Protein AF-A0A2S7PSS8-F1 (afdb_monomer_lite)

Foldseek 3Di:
DVVVCVVPDDDDPVPDDPDDDCVVVLVVQCVCCVPVVDRCSVHDDCDPLNVLQVVLVCCVQVVDPDDPCAPPVPDDHRDDDDDDPVNSVVVVVVDDSGDPD

Secondary structure (DSSP, 8-state):
-HHHHHHHSPPPGGGSPP----HHHHHHHHHHHHHHS---TT-----HHHHHHHHHHHHHTTSSPPPTTTT-TTPPPPPP----HHHHHHHHHT-SS----

Radius of gyration: 20.05 Å; chains: 1; bounding box: 54×38×40 Å

pLDDT: mean 83.18, std 11.95, range [48.47, 97.0]

Structure (mmCIF, N/CA/C/O backbone):
data_AF-A0A2S7PSS8-F1
#
_entry.id   AF-A0A2S7PSS8-F1
#
loop_
_atom_site.group_PDB
_atom_site.id
_atom_site.type_symbol
_atom_site.label_atom_id
_atom_site.label_alt_id
_atom_site.label_comp_id
_atom_site.label_asym_id
_atom_site.label_entity_id
_atom_site.label_seq_id
_atom_site.pdbx_PDB_ins_code
_atom_site.Cartn_x
_atom_site.Cartn_y
_atom_site.Cartn_z
_atom_site.occupancy
_atom_site.B_iso_or_equiv
_atom_site.auth_seq_id
_atom_site.auth_comp_id
_atom_site.auth_asym_id
_atom_site.auth_atom_id
_atom_site.pdbx_PDB_model_num
ATOM 1 N N . MET A 1 1 ? -33.860 5.277 -10.842 1.00 54.84 1 MET A N 1
ATOM 2 C CA . MET A 1 1 ? -32.979 5.543 -9.681 1.00 54.84 1 MET A CA 1
ATOM 3 C C . MET A 1 1 ? -31.521 5.302 -10.079 1.00 54.84 1 MET A C 1
ATOM 5 O O . MET A 1 1 ? -31.052 4.180 -9.933 1.00 54.84 1 MET A O 1
ATOM 9 N N . PRO A 1 2 ? -30.802 6.306 -10.611 1.00 64.44 2 PRO A N 1
ATOM 10 C CA . PRO A 1 2 ? -29.456 6.112 -11.171 1.00 64.44 2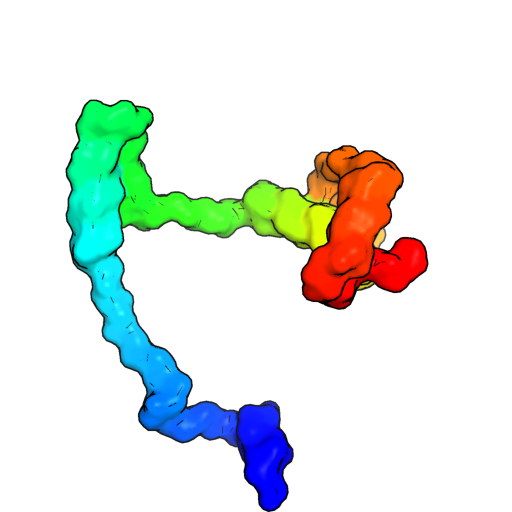 PRO A CA 1
ATOM 11 C C . PRO A 1 2 ? -28.440 5.577 -10.147 1.00 64.44 2 PRO A C 1
ATOM 13 O O . PRO A 1 2 ? -27.683 4.663 -10.447 1.00 64.44 2 PRO A O 1
ATOM 16 N N . LEU A 1 3 ? -28.495 6.079 -8.907 1.00 66.81 3 LEU A N 1
ATOM 17 C CA . LEU A 1 3 ? -27.611 5.657 -7.812 1.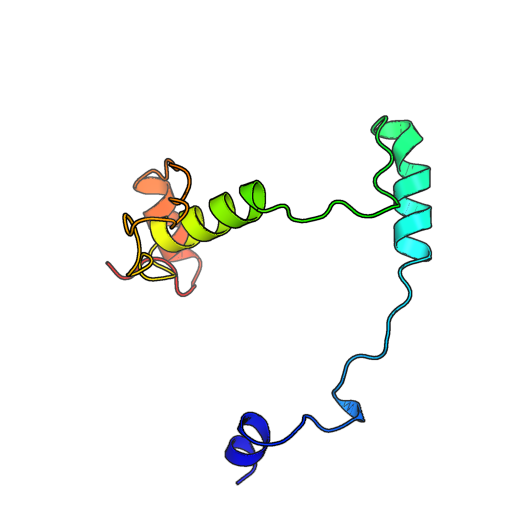00 66.81 3 LEU A CA 1
ATOM 18 C C . LEU A 1 3 ? -27.878 4.227 -7.317 1.00 66.81 3 LEU A C 1
ATOM 20 O O . LEU A 1 3 ? -26.937 3.509 -6.999 1.00 66.81 3 LEU A O 1
ATOM 24 N N . TYR A 1 4 ? -29.144 3.797 -7.271 1.00 75.19 4 TYR A N 1
ATOM 25 C CA . TYR A 1 4 ? -29.492 2.427 -6.874 1.00 75.19 4 TYR A CA 1
ATOM 26 C C . TYR A 1 4 ? -28.938 1.409 -7.875 1.00 75.19 4 TYR A C 1
ATOM 28 O O . TYR A 1 4 ? -28.336 0.422 -7.465 1.00 75.19 4 TYR A O 1
ATOM 36 N N . HIS A 1 5 ? -29.070 1.674 -9.179 1.00 73.12 5 HIS A N 1
ATOM 37 C CA . HIS A 1 5 ? -28.494 0.805 -10.207 1.00 73.12 5 HIS A CA 1
ATOM 38 C C . HIS A 1 5 ? -26.961 0.818 -10.169 1.00 73.12 5 HIS A C 1
ATOM 40 O O . HIS A 1 5 ? -26.360 -0.247 -10.197 1.00 73.12 5 HIS A O 1
ATOM 46 N N . PHE A 1 6 ? -26.321 1.974 -9.962 1.00 66.94 6 PHE A N 1
ATOM 47 C CA . PHE A 1 6 ? -24.860 2.039 -9.816 1.00 66.94 6 PHE A CA 1
ATOM 48 C C . PHE A 1 6 ? -24.311 1.140 -8.688 1.00 66.94 6 PHE A C 1
ATOM 50 O O . PHE A 1 6 ? -23.217 0.605 -8.813 1.00 66.94 6 PHE A O 1
ATOM 57 N N . ALA A 1 7 ? -25.069 0.952 -7.601 1.00 70.69 7 ALA A N 1
ATOM 58 C CA . ALA A 1 7 ? -24.657 0.131 -6.459 1.00 70.69 7 ALA A CA 1
ATOM 59 C C . ALA A 1 7 ? -25.083 -1.349 -6.537 1.00 70.69 7 ALA A C 1
ATOM 61 O O . ALA A 1 7 ? -24.529 -2.173 -5.814 1.00 70.69 7 ALA A O 1
ATOM 62 N N . THR A 1 8 ? -26.090 -1.691 -7.349 1.00 78.38 8 THR A N 1
ATOM 63 C CA . THR A 1 8 ? -26.733 -3.025 -7.323 1.00 78.38 8 THR A CA 1
ATOM 64 C C . THR A 1 8 ? -26.666 -3.785 -8.641 1.00 78.38 8 THR A C 1
ATOM 66 O O . THR A 1 8 ? -26.968 -4.977 -8.667 1.00 78.38 8 THR A O 1
ATOM 69 N N . THR A 1 9 ? -26.266 -3.135 -9.733 1.00 76.56 9 THR A N 1
ATOM 70 C CA . THR A 1 9 ? -26.101 -3.775 -11.041 1.00 76.56 9 THR A CA 1
ATOM 71 C C . THR A 1 9 ? -24.641 -3.757 -11.468 1.00 76.56 9 THR A C 1
ATOM 73 O O . THR A 1 9 ? -23.859 -2.941 -10.985 1.00 76.56 9 THR A O 1
ATOM 76 N N . ALA A 1 10 ? -24.271 -4.646 -12.393 1.00 76.19 10 ALA A N 1
ATOM 77 C CA . ALA A 1 10 ? -22.958 -4.593 -13.022 1.00 76.19 10 ALA A CA 1
ATOM 78 C C . ALA A 1 10 ? -22.706 -3.198 -13.617 1.00 76.19 10 ALA A C 1
ATOM 80 O O . ALA A 1 10 ? -23.624 -2.557 -14.141 1.00 76.19 10 ALA A O 1
ATOM 81 N N . LEU A 1 11 ? -21.460 -2.739 -13.518 1.00 76.12 11 LEU A N 1
ATOM 82 C CA . LEU A 1 11 ? -21.026 -1.505 -14.156 1.00 76.12 11 LEU A CA 1
ATOM 83 C C . LEU A 1 11 ? -21.271 -1.601 -15.673 1.00 76.12 11 LEU A C 1
ATOM 85 O O . LEU A 1 11 ? -21.070 -2.678 -16.245 1.00 76.12 11 LEU A O 1
ATOM 89 N N . PRO A 1 12 ? -21.701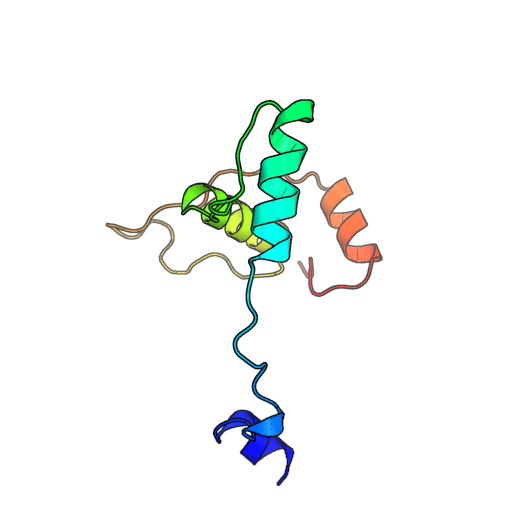 -0.512 -16.340 1.00 79.69 12 PRO A N 1
ATOM 90 C CA . PRO A 1 12 ? -21.755 -0.489 -17.797 1.00 79.69 12 PRO A CA 1
ATOM 91 C C . PRO A 1 12 ? -20.412 -0.936 -18.380 1.00 79.69 12 PRO A C 1
ATOM 93 O O . PRO A 1 12 ? -19.370 -0.530 -17.866 1.00 79.69 12 PRO A O 1
ATOM 96 N N . ALA A 1 13 ? -20.426 -1.741 -19.445 1.00 72.31 13 ALA A N 1
ATOM 97 C CA . ALA A 1 13 ? -19.204 -2.305 -20.029 1.00 72.31 13 ALA A CA 1
ATOM 98 C C . ALA A 1 13 ? -18.163 -1.217 -20.357 1.00 72.31 13 ALA A C 1
ATOM 100 O O . ALA A 1 13 ? -16.985 -1.385 -20.068 1.00 72.31 13 ALA A O 1
ATOM 101 N N . ASP A 1 14 ? -18.626 -0.057 -20.825 1.00 74.38 14 ASP A N 1
ATOM 102 C CA . ASP A 1 14 ? -17.790 1.098 -21.183 1.00 74.38 14 ASP A CA 1
ATOM 103 C C . ASP A 1 14 ? -17.160 1.818 -19.971 1.00 74.38 14 ASP A C 1
ATOM 105 O O . ASP A 1 14 ? -16.338 2.717 -20.131 1.00 74.38 14 ASP A O 1
ATOM 109 N N . THR A 1 15 ? -17.555 1.449 -18.748 1.00 76.38 15 THR A N 1
ATOM 110 C CA . THR A 1 15 ? -16.966 1.943 -17.489 1.00 76.38 15 THR A CA 1
ATOM 111 C C . THR A 1 15 ? -16.031 0.931 -16.830 1.00 76.38 15 THR A C 1
ATOM 113 O O . THR A 1 15 ? -15.390 1.253 -15.829 1.00 76.38 15 THR A O 1
ATOM 116 N N . ILE A 1 16 ? -15.939 -0.284 -17.378 1.00 73.94 16 ILE A N 1
ATOM 117 C CA . ILE A 1 16 ? -14.956 -1.274 -16.951 1.00 73.94 16 ILE A CA 1
ATOM 118 C C . ILE A 1 16 ? -13.640 -0.901 -17.628 1.00 73.94 16 ILE A C 1
ATOM 120 O O . ILE A 1 16 ? -13.575 -0.770 -18.850 1.00 73.94 16 ILE A O 1
ATOM 124 N N . ALA A 1 17 ? -12.594 -0.693 -16.827 1.00 77.50 17 ALA A N 1
ATOM 125 C CA . ALA A 1 17 ? -11.270 -0.444 -17.375 1.00 77.50 17 ALA A CA 1
ATOM 126 C C . ALA A 1 17 ? -10.875 -1.622 -18.286 1.00 77.50 17 ALA A C 1
ATOM 128 O O . ALA A 1 17 ? -11.055 -2.775 -17.884 1.00 77.50 17 ALA A O 1
ATOM 129 N N . PRO A 1 18 ? -10.365 -1.363 -19.502 1.00 79.88 18 PRO A N 1
ATOM 130 C CA . PRO A 1 18 ? -9.899 -2.438 -20.363 1.00 79.88 18 PRO A CA 1
ATOM 131 C C . PRO A 1 18 ? -8.723 -3.163 -19.705 1.00 79.88 18 PRO A C 1
ATOM 133 O O . PRO A 1 18 ? -7.968 -2.562 -18.936 1.00 79.88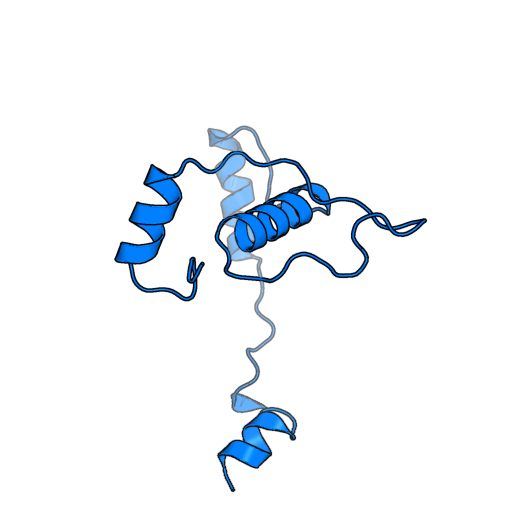 18 PRO A O 1
ATOM 136 N N . GLU A 1 19 ? -8.538 -4.436 -20.057 1.00 80.44 19 GLU A N 1
ATOM 137 C CA . GLU A 1 19 ? -7.320 -5.171 -19.710 1.00 80.44 19 GLU A CA 1
ATOM 138 C C . GLU A 1 19 ? -6.107 -4.398 -20.239 1.00 80.44 19 GLU A C 1
ATOM 140 O O . GLU A 1 19 ? -5.959 -4.180 -21.446 1.00 80.44 19 GLU A O 1
ATOM 145 N N . MET A 1 20 ? -5.262 -3.924 -19.326 1.00 83.12 20 MET A N 1
ATOM 146 C CA . MET A 1 20 ? -4.132 -3.066 -19.653 1.00 83.12 20 MET A CA 1
ATOM 147 C C . MET A 1 20 ? -2.849 -3.891 -19.621 1.00 83.12 20 MET A C 1
ATOM 149 O O . MET A 1 20 ? -2.531 -4.518 -18.615 1.00 83.12 20 MET A O 1
ATOM 153 N N . SER A 1 21 ? -2.100 -3.884 -20.725 1.00 89.50 21 SER A N 1
ATOM 154 C CA . SER A 1 21 ? -0.795 -4.544 -20.776 1.00 89.50 21 SER A CA 1
ATOM 155 C C . SER A 1 21 ? 0.231 -3.791 -19.929 1.00 89.50 21 SER A C 1
ATOM 157 O O . SER A 1 21 ? 0.338 -2.565 -19.997 1.00 89.50 21 SER A O 1
ATOM 159 N N . ASP A 1 22 ? 1.033 -4.538 -19.180 1.00 91.38 22 ASP A N 1
ATOM 160 C CA . ASP A 1 22 ? 2.125 -4.043 -18.347 1.00 91.38 22 ASP A CA 1
ATOM 161 C C . ASP A 1 22 ? 3.494 -4.065 -19.058 1.00 91.38 22 ASP A C 1
ATOM 163 O O . ASP A 1 22 ? 4.513 -3.750 -18.441 1.00 91.38 22 ASP A O 1
ATOM 167 N N . SER A 1 23 ? 3.549 -4.363 -20.365 1.00 93.94 23 SER A N 1
ATOM 168 C CA . SER A 1 23 ? 4.803 -4.556 -21.119 1.00 93.94 23 SER A CA 1
ATOM 169 C C . SER A 1 23 ? 5.785 -3.388 -20.991 1.00 93.94 23 SER A C 1
ATOM 171 O O . SER A 1 23 ? 7.001 -3.583 -20.895 1.00 93.94 23 SER A O 1
ATOM 173 N N . ASN A 1 24 ? 5.263 -2.161 -20.966 1.00 94.44 24 ASN A N 1
ATOM 174 C CA . ASN A 1 24 ? 6.063 -0.950 -20.806 1.00 94.44 24 ASN A CA 1
ATOM 175 C C . ASN A 1 24 ? 6.628 -0.829 -19.384 1.00 94.44 24 ASN A C 1
ATOM 177 O O . ASN A 1 24 ? 7.793 -0.465 -19.227 1.00 94.44 24 ASN A O 1
ATOM 181 N N . ALA A 1 25 ? 5.839 -1.175 -18.362 1.00 93.50 25 ALA A N 1
ATOM 182 C CA . ALA A 1 25 ? 6.285 -1.172 -16.971 1.00 93.50 25 ALA A CA 1
ATOM 183 C C . ALA A 1 25 ? 7.365 -2.237 -16.743 1.00 93.50 25 ALA A C 1
ATOM 185 O O . ALA A 1 25 ? 8.426 -1.926 -16.204 1.00 93.50 25 ALA A O 1
ATOM 186 N N . ALA A 1 26 ? 7.152 -3.456 -17.246 1.00 94.88 26 ALA A N 1
ATOM 187 C CA . ALA A 1 26 ? 8.134 -4.534 -17.176 1.00 94.88 26 ALA A CA 1
ATOM 188 C C . ALA A 1 26 ? 9.453 -4.148 -17.870 1.00 94.88 26 ALA A C 1
ATOM 190 O O . ALA A 1 26 ? 10.534 -4.336 -17.310 1.00 94.88 26 ALA A O 1
ATOM 191 N N . THR A 1 27 ? 9.381 -3.538 -19.059 1.00 96.44 27 THR A N 1
ATOM 192 C CA . THR A 1 27 ? 10.572 -3.072 -19.793 1.00 96.44 27 THR A CA 1
ATOM 193 C C . THR A 1 27 ? 11.323 -1.983 -19.024 1.00 96.44 27 THR A C 1
ATOM 195 O O . THR A 1 27 ? 12.548 -2.047 -18.908 1.00 96.44 27 THR A O 1
ATOM 198 N N . ALA A 1 28 ? 10.603 -1.005 -18.464 1.00 95.56 28 ALA A N 1
ATOM 199 C CA . ALA A 1 28 ? 11.196 0.069 -17.675 1.00 95.56 28 ALA A CA 1
ATOM 200 C C . ALA A 1 28 ? 11.903 -0.476 -16.424 1.00 95.56 28 ALA A C 1
ATOM 202 O O . ALA A 1 28 ? 13.082 -0.186 -16.220 1.00 95.56 28 ALA A O 1
ATOM 203 N N . LEU A 1 29 ? 11.232 -1.334 -15.648 1.00 95.62 29 LEU A N 1
ATOM 204 C CA . LEU A 1 29 ? 11.788 -1.942 -14.433 1.00 95.62 29 LEU A CA 1
ATOM 205 C C . LEU A 1 29 ? 13.008 -2.819 -14.732 1.00 95.62 29 LEU A C 1
ATOM 207 O O . LEU A 1 29 ? 13.997 -2.776 -14.005 1.00 95.62 29 LEU A O 1
ATOM 211 N N . LYS A 1 30 ? 12.993 -3.553 -15.849 1.00 96.62 30 LYS A N 1
ATOM 212 C CA . LYS A 1 30 ? 14.148 -4.349 -16.277 1.00 96.62 30 LYS A CA 1
ATOM 213 C C . LYS A 1 30 ? 15.353 -3.478 -16.635 1.00 96.62 30 LYS A C 1
ATOM 215 O O . LYS A 1 30 ? 16.490 -3.849 -16.358 1.00 96.62 30 LYS A O 1
ATOM 220 N N . SER A 1 31 ? 15.117 -2.317 -17.250 1.00 97.00 31 SER A N 1
ATOM 221 C CA . SER A 1 31 ? 16.183 -1.360 -17.569 1.00 97.00 31 SER A CA 1
ATOM 222 C C . SER A 1 31 ? 16.753 -0.674 -16.323 1.00 97.00 31 SER A C 1
ATOM 224 O O . SER A 1 31 ? 17.947 -0.374 -16.277 1.00 97.00 31 SER A O 1
ATOM 226 N N . ASP A 1 32 ? 15.918 -0.478 -15.301 1.00 96.69 32 ASP A N 1
ATOM 227 C CA . ASP A 1 32 ? 16.284 0.179 -14.048 1.00 96.69 32 ASP A CA 1
ATOM 228 C C . ASP A 1 32 ? 17.207 -0.678 -13.167 1.00 96.69 32 ASP A C 1
ATOM 230 O O . ASP A 1 32 ? 18.024 -0.144 -12.417 1.00 96.69 32 ASP A O 1
ATOM 234 N N . ALA A 1 33 ? 17.194 -2.005 -13.347 1.00 96.25 33 ALA A N 1
ATOM 235 C CA . ALA A 1 33 ? 18.093 -2.935 -12.659 1.00 96.25 33 ALA A CA 1
ATOM 236 C C . ALA A 1 33 ? 19.588 -2.578 -12.816 1.00 96.25 33 ALA A C 1
ATOM 238 O O . ALA A 1 33 ? 20.405 -2.911 -11.958 1.00 96.25 33 ALA A O 1
ATOM 239 N N . ARG A 1 34 ? 19.961 -1.849 -13.880 1.00 96.75 34 ARG A N 1
ATOM 240 C CA . ARG A 1 34 ? 21.304 -1.266 -14.066 1.00 96.75 34 ARG A CA 1
ATOM 241 C C . ARG A 1 34 ? 21.709 -0.317 -12.931 1.00 96.75 34 ARG A C 1
ATOM 243 O O . ARG A 1 34 ? 22.899 -0.203 -12.646 1.00 96.75 34 ARG A O 1
ATOM 250 N N . PHE A 1 35 ? 20.754 0.418 -12.373 1.00 96.50 35 PHE A N 1
ATOM 251 C CA . PHE A 1 35 ? 20.977 1.462 -11.375 1.00 96.50 35 PHE A CA 1
ATOM 252 C C . PHE A 1 35 ? 20.676 0.971 -9.961 1.00 96.50 35 PHE A C 1
ATOM 254 O O . PHE A 1 35 ? 21.391 1.323 -9.028 1.00 96.50 35 PHE A O 1
ATOM 261 N N . THR A 1 36 ? 19.634 0.154 -9.802 1.00 94.75 36 THR A N 1
ATOM 262 C CA . THR A 1 36 ? 19.174 -0.340 -8.495 1.00 94.75 36 THR A CA 1
ATOM 263 C C . THR A 1 36 ? 19.772 -1.686 -8.107 1.00 94.75 36 THR A C 1
ATOM 265 O O . THR A 1 36 ? 19.694 -2.075 -6.943 1.00 94.75 36 THR A O 1
ATOM 268 N N . HIS A 1 37 ? 20.376 -2.400 -9.064 1.00 95.44 37 HIS A N 1
ATOM 269 C CA . HIS A 1 37 ? 20.852 -3.777 -8.908 1.00 95.44 37 HIS A CA 1
ATOM 270 C C . HIS A 1 37 ? 19.747 -4.780 -8.529 1.00 95.44 37 HIS A C 1
ATOM 272 O O . HIS A 1 37 ? 20.039 -5.853 -8.002 1.00 95.44 37 HIS A O 1
ATOM 278 N N . GLN A 1 38 ? 18.481 -4.451 -8.807 1.00 93.44 38 GLN A N 1
ATOM 279 C CA . GLN A 1 38 ? 17.319 -5.298 -8.540 1.00 93.44 38 GLN A CA 1
ATOM 280 C C . GLN A 1 38 ? 16.439 -5.390 -9.791 1.00 93.44 38 GLN A C 1
ATOM 282 O O . GLN A 1 38 ? 16.097 -4.370 -10.381 1.00 93.44 38 GLN A O 1
ATOM 287 N N . ASP A 1 39 ? 16.056 -6.606 -10.191 1.00 94.00 39 ASP A N 1
ATOM 288 C CA . ASP A 1 39 ? 15.066 -6.815 -11.253 1.00 94.00 39 ASP A CA 1
ATOM 289 C C . ASP A 1 39 ? 13.679 -7.002 -10.632 1.00 94.00 39 ASP A C 1
ATOM 291 O O . ASP A 1 39 ? 13.377 -8.044 -10.049 1.00 94.00 39 ASP A O 1
ATOM 295 N N . LEU A 1 40 ? 12.843 -5.972 -10.757 1.00 92.62 40 LEU A N 1
ATOM 296 C CA . LEU A 1 40 ? 11.455 -5.971 -10.289 1.00 92.62 40 LEU A CA 1
ATOM 297 C C . LEU A 1 40 ? 10.451 -6.090 -11.446 1.00 92.62 40 LEU A C 1
ATOM 299 O O . LEU A 1 40 ? 9.261 -5.854 -11.251 1.00 92.62 40 LEU A O 1
ATOM 303 N N . SER A 1 41 ? 10.900 -6.445 -12.656 1.00 93.00 41 SER A N 1
ATOM 304 C CA . SER A 1 41 ? 10.048 -6.486 -13.856 1.00 93.00 41 SER A CA 1
ATOM 305 C C . SER A 1 41 ? 8.940 -7.540 -13.813 1.00 93.00 41 SER A C 1
ATOM 307 O O . SER A 1 41 ? 7.951 -7.397 -14.522 1.00 93.00 41 SER A O 1
ATOM 309 N N . ALA A 1 42 ? 9.063 -8.551 -12.949 1.00 90.50 42 ALA A N 1
ATOM 310 C CA . ALA A 1 42 ? 8.003 -9.519 -12.658 1.00 90.50 42 ALA A CA 1
ATOM 311 C C . ALA A 1 42 ? 6.944 -8.995 -11.660 1.00 90.50 42 ALA A C 1
ATOM 313 O O . ALA A 1 42 ? 6.029 -9.727 -11.288 1.00 90.50 42 ALA A O 1
ATOM 314 N N . GLY A 1 43 ? 7.075 -7.740 -11.222 1.00 82.25 43 GLY A N 1
ATOM 315 C CA . GLY A 1 43 ? 6.244 -7.116 -10.204 1.00 82.25 43 GLY A CA 1
ATOM 316 C C . GLY A 1 43 ? 6.794 -7.316 -8.790 1.00 82.25 43 GLY A C 1
ATOM 317 O O . GLY A 1 43 ? 7.269 -8.388 -8.418 1.00 82.25 43 GLY A O 1
ATOM 318 N N . ALA A 1 44 ? 6.691 -6.268 -7.974 1.00 78.38 44 ALA A N 1
ATOM 319 C CA . ALA A 1 44 ? 6.850 -6.360 -6.528 1.00 78.38 44 ALA A CA 1
ATOM 320 C C . ALA A 1 44 ? 5.457 -6.591 -5.931 1.00 78.38 44 ALA A C 1
ATOM 322 O O . ALA A 1 44 ? 4.643 -5.670 -5.857 1.00 78.38 44 ALA A O 1
ATOM 323 N N . CYS A 1 45 ? 5.130 -7.841 -5.604 1.00 81.06 45 CYS A N 1
ATOM 324 C CA . CYS A 1 45 ? 3.829 -8.156 -5.022 1.00 81.06 45 CYS A CA 1
ATOM 325 C C . CYS A 1 45 ? 3.697 -7.566 -3.608 1.00 81.06 45 CYS A C 1
ATOM 327 O O . CYS A 1 45 ? 4.687 -7.392 -2.896 1.00 81.06 45 CYS A O 1
ATOM 329 N N . VAL A 1 46 ? 2.463 -7.277 -3.196 1.00 89.31 46 VAL A N 1
ATOM 330 C CA . VAL A 1 46 ? 2.153 -7.008 -1.790 1.00 89.31 46 VAL A CA 1
ATOM 331 C C . VAL A 1 46 ? 1.955 -8.357 -1.115 1.00 89.31 46 VAL A C 1
ATOM 333 O O . VAL A 1 46 ? 0.937 -9.013 -1.332 1.00 89.31 46 VAL A O 1
ATOM 336 N N . ASP A 1 47 ? 2.939 -8.784 -0.331 1.00 90.62 47 ASP A N 1
ATOM 337 C CA . ASP A 1 47 ? 2.818 -9.992 0.477 1.00 90.62 47 ASP A CA 1
ATOM 338 C C . ASP A 1 47 ? 1.947 -9.757 1.725 1.00 90.62 47 ASP A C 1
ATOM 340 O O . ASP A 1 47 ? 1.507 -8.641 2.032 1.00 90.62 47 ASP A O 1
ATOM 344 N N . GLU A 1 48 ? 1.668 -10.833 2.460 1.00 89.88 48 GLU A N 1
ATOM 345 C CA . GLU A 1 48 ? 0.860 -10.756 3.678 1.00 89.88 48 GLU A CA 1
ATOM 346 C C . GLU A 1 48 ? 1.498 -9.882 4.768 1.00 89.88 48 GLU A C 1
ATOM 348 O O . GLU A 1 48 ? 0.777 -9.293 5.576 1.00 89.88 48 GLU A O 1
ATOM 353 N N . GLU A 1 49 ? 2.829 -9.772 4.806 1.00 90.06 49 GLU A N 1
ATOM 354 C CA . GLU A 1 49 ? 3.526 -8.954 5.796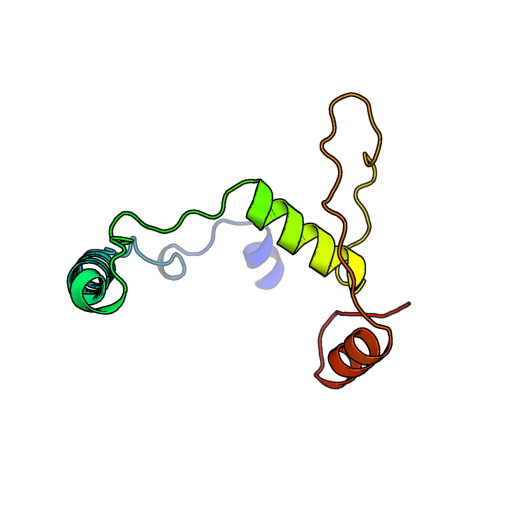 1.00 90.06 49 GLU A CA 1
ATOM 355 C C . GLU A 1 49 ? 3.316 -7.463 5.509 1.00 90.06 49 GLU A C 1
ATOM 357 O O . GLU A 1 49 ? 2.914 -6.703 6.397 1.00 90.06 49 GLU A O 1
ATOM 362 N N . ILE A 1 50 ? 3.534 -7.046 4.260 1.00 92.25 50 ILE A N 1
ATOM 363 C CA . ILE A 1 50 ? 3.291 -5.682 3.788 1.00 92.25 50 ILE A CA 1
ATOM 364 C C . ILE A 1 50 ? 1.812 -5.334 3.980 1.00 92.25 50 ILE A C 1
ATOM 366 O O . ILE A 1 50 ? 1.492 -4.272 4.524 1.00 92.25 50 ILE A O 1
ATOM 370 N N . MET A 1 51 ? 0.906 -6.248 3.617 1.00 92.81 51 MET A N 1
ATOM 371 C CA . MET A 1 51 ? -0.531 -6.079 3.834 1.00 92.81 51 MET A CA 1
ATOM 372 C C . MET A 1 51 ? -0.854 -5.855 5.317 1.00 92.81 51 MET A C 1
ATOM 374 O O . MET A 1 51 ? -1.565 -4.911 5.669 1.00 92.81 51 MET A O 1
ATOM 378 N N . GLY A 1 52 ? -0.288 -6.679 6.203 1.00 93.25 52 GLY A N 1
ATOM 379 C CA . GLY A 1 52 ? -0.452 -6.550 7.648 1.00 93.25 52 GLY A CA 1
ATOM 380 C C . GLY A 1 52 ? -0.003 -5.185 8.166 1.00 93.25 52 GLY A C 1
ATOM 381 O O . GLY A 1 52 ? -0.709 -4.577 8.971 1.00 93.25 52 GLY A O 1
ATOM 382 N N . ARG A 1 53 ? 1.126 -4.658 7.673 1.00 94.12 53 ARG A N 1
ATOM 383 C CA . ARG A 1 53 ? 1.638 -3.325 8.046 1.00 94.12 53 ARG A CA 1
ATOM 384 C C . ARG A 1 53 ? 0.695 -2.206 7.609 1.00 94.12 53 ARG A C 1
ATOM 386 O O . ARG A 1 53 ? 0.442 -1.295 8.398 1.00 94.12 53 ARG A O 1
ATOM 393 N N . TYR A 1 54 ? 0.138 -2.276 6.399 1.00 93.50 54 TYR A N 1
ATOM 394 C CA . TYR A 1 54 ? -0.844 -1.289 5.942 1.00 93.50 54 TYR A CA 1
ATOM 395 C C . TYR A 1 54 ? -2.127 -1.325 6.771 1.00 93.50 54 TYR A C 1
ATOM 397 O O . TYR A 1 54 ? -2.613 -0.275 7.190 1.00 93.50 54 TYR A O 1
ATOM 405 N N . ILE A 1 55 ? -2.650 -2.516 7.067 1.00 93.06 55 ILE A N 1
ATOM 406 C CA . ILE A 1 55 ? -3.848 -2.652 7.902 1.00 93.06 55 ILE A CA 1
ATOM 407 C C . ILE A 1 55 ? -3.572 -2.132 9.317 1.00 93.06 55 ILE A C 1
ATOM 409 O O . ILE A 1 55 ? -4.367 -1.350 9.839 1.00 93.06 55 ILE A O 1
ATOM 413 N N . ALA A 1 56 ? -2.434 -2.498 9.917 1.00 93.81 56 ALA A N 1
ATOM 414 C CA . ALA A 1 56 ? -2.025 -1.994 11.225 1.00 93.81 56 ALA A CA 1
ATOM 415 C C . ALA A 1 56 ? -1.955 -0.463 11.241 1.00 93.81 56 ALA A C 1
ATOM 417 O O . ALA A 1 56 ? -2.447 0.156 12.181 1.00 93.81 56 ALA A O 1
ATOM 418 N N . TYR A 1 57 ? -1.416 0.155 10.183 1.00 93.00 57 TYR A N 1
ATOM 419 C CA . TYR A 1 57 ? -1.361 1.611 10.037 1.00 93.00 57 TYR A CA 1
ATOM 420 C C . TYR A 1 57 ? -2.747 2.241 10.007 1.00 93.00 57 TYR A C 1
ATOM 422 O O . TYR A 1 57 ? -3.018 3.146 10.794 1.00 93.00 57 TYR A O 1
ATOM 430 N N . LEU A 1 58 ? -3.638 1.727 9.161 1.00 91.31 58 LEU A N 1
ATOM 431 C CA . LEU A 1 58 ? -5.000 2.238 9.030 1.00 91.31 58 LEU A CA 1
ATOM 432 C C . LEU A 1 58 ? -5.800 2.108 10.334 1.00 91.31 58 LEU A C 1
ATOM 434 O O . LEU A 1 58 ? -6.546 3.023 10.684 1.00 91.31 58 LEU A O 1
ATOM 438 N N . VAL A 1 59 ? -5.609 1.018 11.080 1.00 91.19 59 VAL A N 1
ATOM 439 C CA . VAL A 1 59 ? -6.172 0.861 12.429 1.00 91.19 59 VAL A CA 1
ATOM 440 C C . VAL A 1 59 ? -5.524 1.847 13.407 1.00 91.19 59 VAL A C 1
ATOM 442 O O . VAL A 1 59 ? -6.220 2.537 14.147 1.00 91.19 59 VAL A O 1
ATOM 445 N N . GLY A 1 60 ? -4.196 1.985 13.383 1.00 89.94 60 GLY A N 1
ATOM 446 C CA . GLY A 1 60 ? -3.439 2.850 14.291 1.00 89.94 60 GLY A CA 1
ATOM 447 C C . GLY A 1 60 ? -3.761 4.345 14.165 1.00 89.94 60 GLY A C 1
ATOM 448 O O . GLY A 1 60 ? -3.666 5.076 15.160 1.00 89.94 60 GLY A O 1
ATOM 449 N N . ILE A 1 61 ? -4.167 4.797 12.974 1.00 89.06 61 ILE A N 1
ATOM 450 C CA . ILE A 1 61 ? -4.648 6.166 12.714 1.00 89.06 61 ILE A CA 1
ATOM 451 C C . ILE A 1 61 ? -6.174 6.314 12.842 1.00 89.06 61 ILE A C 1
ATOM 453 O O . ILE A 1 61 ? -6.701 7.381 12.541 1.00 89.06 61 ILE A O 1
ATOM 457 N N . GLY A 1 62 ? -6.898 5.262 13.232 1.00 85.44 62 GLY A N 1
ATOM 458 C CA . GLY A 1 62 ? -8.353 5.298 13.412 1.00 85.44 62 GLY A CA 1
ATOM 459 C C . GLY A 1 62 ? -9.166 5.382 12.115 1.00 85.44 62 GLY A C 1
ATOM 460 O O . GLY A 1 62 ? -10.328 5.774 12.149 1.00 85.44 62 GLY A O 1
ATOM 461 N N . PHE A 1 63 ? -8.582 5.036 10.964 1.00 86.19 63 PHE A N 1
ATOM 462 C CA . PHE A 1 63 ? -9.304 4.982 9.684 1.00 86.19 63 PHE A CA 1
ATOM 463 C C . PHE A 1 63 ? -10.188 3.728 9.576 1.00 86.19 63 PHE A C 1
ATOM 465 O O . PHE A 1 63 ? -11.254 3.768 8.963 1.00 86.19 63 PHE A O 1
ATOM 472 N N . MET A 1 64 ? -9.760 2.617 10.187 1.00 87.38 64 MET A N 1
ATOM 473 C CA . MET A 1 64 ? -10.542 1.382 10.313 1.00 87.38 64 MET A CA 1
ATOM 474 C C . MET A 1 64 ? -10.643 0.943 11.777 1.00 87.38 64 MET A C 1
ATOM 476 O O . MET A 1 64 ? -9.704 1.166 12.542 1.00 87.38 64 MET A O 1
ATOM 480 N N . PRO A 1 65 ? -11.740 0.274 12.175 1.00 87.81 65 PRO A N 1
ATOM 481 C CA . PRO A 1 65 ? -11.798 -0.394 13.467 1.00 87.81 65 PRO A CA 1
ATOM 482 C C . PRO A 1 65 ? -10.816 -1.572 13.512 1.00 87.81 65 PRO A C 1
ATOM 484 O O . PRO A 1 65 ? -10.518 -2.195 12.489 1.00 87.81 65 PRO A O 1
ATOM 487 N N . SER A 1 66 ? -10.356 -1.917 14.713 1.00 87.44 66 SER A N 1
ATOM 488 C CA . SER A 1 66 ? -9.574 -3.135 14.926 1.00 87.44 66 SER A CA 1
ATOM 489 C C . SER A 1 66 ? -10.376 -4.385 14.521 1.00 87.44 66 SER A C 1
ATOM 491 O O . SER A 1 66 ? -11.586 -4.431 14.765 1.00 87.44 66 SER A O 1
ATOM 493 N N . PRO A 1 67 ? -9.732 -5.420 13.948 1.00 86.12 67 PRO A N 1
ATOM 494 C CA . PRO A 1 67 ? -10.406 -6.666 13.595 1.00 86.12 67 PRO A CA 1
ATOM 495 C C . PRO A 1 67 ? -11.094 -7.304 14.809 1.00 86.12 67 PRO A C 1
ATOM 497 O O . PRO A 1 67 ? -10.469 -7.511 15.847 1.00 86.12 67 PRO A O 1
ATOM 500 N N . THR A 1 68 ? -12.370 -7.666 14.675 1.00 81.69 68 THR A N 1
ATOM 501 C CA . THR A 1 68 ? -13.172 -8.263 15.764 1.00 81.69 68 THR A CA 1
ATOM 502 C C . THR A 1 68 ? -12.689 -9.652 16.183 1.00 81.69 68 THR A C 1
ATOM 504 O O . THR A 1 68 ? -12.918 -10.066 17.313 1.00 81.69 68 THR A O 1
ATOM 507 N N . ALA A 1 69 ? -11.995 -10.358 15.287 1.00 76.62 69 ALA A N 1
ATOM 508 C CA . ALA A 1 69 ? -11.376 -11.657 15.537 1.00 76.62 69 ALA A CA 1
ATOM 509 C C . ALA A 1 69 ? -9.917 -11.558 16.030 1.00 76.62 69 ALA A C 1
ATOM 511 O O . ALA A 1 69 ? -9.210 -12.566 16.042 1.00 76.62 69 ALA A O 1
ATOM 512 N N . ALA A 1 70 ? -9.435 -10.368 16.411 1.00 66.94 70 ALA A N 1
ATOM 513 C CA . ALA A 1 70 ? -8.097 -10.220 16.982 1.00 66.94 70 ALA A CA 1
ATOM 514 C C . ALA A 1 70 ? -7.944 -11.127 18.219 1.00 66.94 70 ALA A C 1
ATOM 516 O O . ALA A 1 70 ? -8.739 -11.053 19.154 1.00 66.94 70 ALA A O 1
ATOM 517 N N . GLY A 1 71 ? -6.942 -12.013 18.210 1.00 63.66 71 GLY A N 1
ATOM 518 C CA . GLY A 1 71 ? -6.717 -12.993 19.279 1.00 63.66 71 GLY A CA 1
ATOM 519 C C . GLY A 1 71 ? -7.581 -14.263 19.223 1.00 63.66 71 GLY A C 1
ATOM 520 O O . GLY A 1 71 ? -7.457 -15.106 20.112 1.00 63.66 71 GLY A O 1
ATOM 521 N N . ALA A 1 72 ? -8.424 -14.446 18.200 1.00 70.00 72 ALA A N 1
ATOM 522 C CA . ALA A 1 72 ? -9.120 -15.713 17.974 1.00 70.00 72 ALA A CA 1
ATOM 523 C C . ALA A 1 72 ? -8.135 -16.819 17.550 1.00 70.00 72 ALA A C 1
ATOM 525 O O . ALA A 1 72 ? -7.142 -16.566 16.864 1.00 70.00 72 ALA A O 1
ATOM 526 N N . SER A 1 73 ? -8.416 -18.067 17.938 1.00 56.78 73 SER A N 1
ATOM 527 C CA . SER A 1 73 ? -7.568 -19.211 17.583 1.00 56.78 73 SER A CA 1
ATOM 528 C C . SER A 1 73 ? -7.488 -19.364 16.057 1.00 56.78 73 SER A C 1
ATOM 530 O O . SER A 1 73 ? -8.511 -19.530 15.397 1.00 56.78 73 SER A O 1
ATOM 532 N N . GLY A 1 74 ? -6.278 -19.255 15.498 1.00 67.50 74 GLY A N 1
ATOM 533 C CA . GLY A 1 74 ? -6.025 -19.302 14.051 1.00 67.50 74 GLY A CA 1
ATOM 534 C C . GLY A 1 74 ? -5.981 -17.944 13.336 1.00 67.50 74 GLY A C 1
ATOM 535 O O . GLY A 1 74 ? -5.636 -17.908 12.156 1.00 67.50 74 GLY A O 1
ATOM 536 N N . ALA A 1 75 ? -6.268 -16.826 14.014 1.00 76.56 75 ALA A N 1
ATOM 537 C CA . ALA A 1 75 ? -6.134 -15.490 13.432 1.00 76.56 75 ALA A CA 1
ATOM 538 C C . ALA A 1 75 ? -4.685 -14.975 13.529 1.00 76.56 75 ALA A C 1
ATOM 540 O O . ALA A 1 75 ? -4.058 -15.039 14.588 1.00 76.56 75 ALA A O 1
ATOM 541 N N . LYS A 1 76 ? -4.152 -14.425 12.428 1.00 83.56 76 LYS A N 1
ATOM 542 C CA . LYS A 1 76 ? -2.875 -13.694 12.445 1.00 83.56 76 LYS A CA 1
ATOM 543 C C . LYS A 1 76 ? -3.089 -12.315 13.066 1.00 83.56 76 LYS A C 1
ATOM 545 O O . LYS A 1 76 ? -3.973 -11.570 12.646 1.00 83.56 76 LYS A O 1
ATOM 550 N N . ASN A 1 77 ? -2.268 -11.976 14.056 1.00 87.44 77 ASN A N 1
ATOM 551 C CA . ASN A 1 77 ? -2.283 -10.647 14.656 1.00 87.44 77 ASN A CA 1
ATOM 552 C C . ASN A 1 77 ? -1.669 -9.620 13.704 1.00 87.44 77 ASN A C 1
ATOM 554 O O . ASN A 1 77 ? -0.756 -9.932 12.938 1.00 87.44 77 ASN A O 1
ATOM 558 N N . LEU A 1 78 ? -2.160 -8.385 13.790 1.00 90.25 78 LEU A N 1
ATOM 559 C CA . LEU A 1 78 ? -1.546 -7.268 13.088 1.00 90.25 78 LEU A CA 1
ATOM 560 C C . LEU A 1 78 ? -0.142 -7.000 13.656 1.00 90.25 78 LEU A C 1
ATOM 562 O O . LEU A 1 78 ? 0.057 -7.143 14.867 1.00 90.25 78 LEU A O 1
ATOM 566 N N . PRO A 1 79 ? 0.828 -6.621 12.807 1.00 92.25 79 PRO A N 1
ATOM 567 C CA . PRO A 1 79 ? 2.149 -6.228 13.272 1.00 92.25 79 PRO A CA 1
ATOM 568 C C . PRO A 1 79 ? 2.061 -4.989 14.167 1.00 92.25 79 PRO A C 1
ATOM 570 O O . PRO A 1 79 ? 1.228 -4.107 13.949 1.00 92.25 79 PRO A O 1
ATOM 573 N N . ASP A 1 80 ? 2.953 -4.913 15.153 1.00 90.19 80 ASP A N 1
ATOM 574 C CA . ASP A 1 80 ? 3.080 -3.720 15.986 1.00 90.19 80 ASP A CA 1
ATOM 575 C C . ASP A 1 80 ? 3.652 -2.559 15.168 1.00 90.19 80 ASP A C 1
ATOM 577 O O . ASP A 1 80 ? 4.615 -2.717 14.408 1.00 90.19 80 ASP A O 1
ATOM 581 N N . ILE A 1 81 ? 3.061 -1.380 15.335 1.00 90.31 81 ILE A N 1
ATOM 582 C CA . ILE A 1 81 ? 3.504 -0.162 14.671 1.00 90.31 81 ILE A CA 1
ATOM 583 C C . ILE A 1 81 ? 3.516 1.002 15.655 1.00 90.31 81 ILE A C 1
ATOM 585 O O . ILE A 1 81 ? 2.641 1.158 16.505 1.00 90.31 81 ILE A O 1
ATOM 589 N N . LYS A 1 82 ? 4.507 1.876 15.504 1.00 92.62 82 LYS A N 1
ATOM 590 C CA . LYS A 1 82 ? 4.651 3.064 16.342 1.00 92.62 82 LYS A CA 1
ATOM 591 C C . LYS A 1 82 ? 4.243 4.285 15.538 1.00 92.62 82 LYS A C 1
ATOM 593 O O . LYS A 1 82 ? 4.941 4.668 14.606 1.00 92.62 82 LYS A O 1
ATOM 598 N N . ILE A 1 83 ? 3.119 4.886 15.917 1.00 90.00 83 ILE A N 1
ATOM 599 C CA . ILE A 1 83 ? 2.660 6.168 15.379 1.00 90.00 83 ILE A CA 1
ATOM 600 C C . ILE A 1 83 ? 2.652 7.164 16.530 1.00 90.00 83 ILE A C 1
ATOM 602 O O . ILE A 1 83 ? 1.928 6.970 17.510 1.00 90.00 83 ILE A O 1
ATOM 606 N N . SER A 1 84 ? 3.463 8.214 16.424 1.00 92.94 84 SER A N 1
ATOM 607 C CA . SER A 1 84 ? 3.553 9.232 17.465 1.00 92.94 84 SER A CA 1
ATOM 608 C C . SER A 1 84 ? 2.273 10.080 17.530 1.00 92.94 84 SER A C 1
ATOM 610 O O . SER A 1 84 ? 1.563 10.218 16.526 1.00 92.94 84 SER A O 1
ATOM 612 N N . PRO A 1 85 ? 1.962 10.688 18.687 1.00 89.50 85 PRO A N 1
ATOM 613 C CA . PRO A 1 85 ? 0.835 11.612 18.805 1.00 89.50 85 PRO A CA 1
ATOM 614 C C . PRO A 1 85 ? 0.909 12.770 17.800 1.00 89.50 85 PRO A C 1
ATOM 616 O O . PRO A 1 85 ? -0.095 13.131 17.190 1.00 89.50 85 PRO A O 1
ATOM 619 N N . GLU A 1 86 ? 2.105 13.311 17.561 1.00 91.62 86 GLU A N 1
ATOM 620 C CA . GLU A 1 86 ? 2.338 14.414 16.622 1.00 91.62 86 GLU A CA 1
ATOM 621 C C . GLU A 1 86 ? 2.012 13.998 15.184 1.00 91.62 86 GLU A C 1
ATOM 623 O O . GLU A 1 86 ? 1.395 14.767 14.445 1.00 91.62 86 GLU A O 1
ATOM 628 N N . GLN A 1 87 ? 2.362 12.765 14.800 1.00 89.38 87 GLN A N 1
ATOM 629 C CA . GLN A 1 87 ? 2.014 12.203 13.494 1.00 89.38 87 GLN A CA 1
ATOM 630 C C . GLN A 1 87 ? 0.497 12.059 13.333 1.00 89.38 87 GLN A C 1
ATOM 632 O O . GLN A 1 87 ? -0.039 12.420 12.285 1.00 89.38 87 GLN A O 1
ATOM 637 N N . LYS A 1 88 ? -0.218 11.605 14.373 1.00 86.62 88 LYS A N 1
ATOM 638 C CA . LYS A 1 88 ? -1.690 11.525 14.346 1.00 86.62 88 LYS A CA 1
ATOM 639 C C . LYS A 1 88 ? -2.330 12.908 14.193 1.00 86.62 88 LYS A C 1
ATOM 641 O O . LYS A 1 88 ? -3.218 13.088 13.364 1.00 86.62 88 LYS A O 1
ATOM 646 N N . ILE A 1 89 ? -1.833 13.904 14.929 1.00 86.62 89 ILE A N 1
ATOM 647 C CA . ILE A 1 89 ? -2.311 15.294 14.843 1.00 86.62 89 ILE A CA 1
ATOM 648 C C . ILE A 1 89 ? -2.048 15.890 13.454 1.00 86.62 89 ILE A C 1
ATOM 650 O O . ILE A 1 89 ? -2.886 16.624 12.930 1.00 86.62 89 ILE A O 1
ATOM 654 N N . ALA A 1 90 ? -0.903 15.597 12.837 1.00 86.56 90 ALA A N 1
ATOM 655 C CA . ALA A 1 90 ? -0.606 16.066 11.487 1.00 86.56 90 ALA A CA 1
ATOM 656 C C . ALA A 1 90 ? -1.567 15.465 10.447 1.00 86.56 90 ALA A C 1
ATOM 658 O O . ALA A 1 90 ? -2.080 16.194 9.598 1.00 86.56 90 ALA A O 1
ATOM 659 N N . LEU A 1 91 ? -1.868 14.165 10.552 1.00 84.06 91 LEU A N 1
ATOM 660 C CA . LEU A 1 91 ? -2.793 13.465 9.651 1.00 84.06 91 LEU A CA 1
ATOM 661 C C . LEU A 1 91 ? -4.231 13.996 9.740 1.00 84.06 91 LEU A C 1
ATOM 663 O O . LEU A 1 91 ? -4.935 14.038 8.734 1.00 84.06 91 LEU A O 1
ATOM 667 N N . LEU A 1 92 ? -4.638 14.498 10.907 1.00 76.06 92 LEU A N 1
ATOM 668 C CA . LEU A 1 92 ? -5.929 15.167 11.077 1.00 76.06 92 LEU A CA 1
ATOM 669 C C . LEU A 1 92 ? -6.063 16.458 10.265 1.00 76.06 92 LEU A C 1
ATOM 671 O O . LEU A 1 92 ? -7.157 16.822 9.835 1.00 76.06 92 LEU A O 1
ATOM 675 N N . ARG A 1 93 ? -4.953 17.169 10.054 1.00 80.06 93 ARG A N 1
ATOM 676 C CA . ARG A 1 93 ? -4.951 18.496 9.419 1.00 80.06 93 ARG A CA 1
ATOM 677 C C . ARG A 1 93 ? -5.002 18.444 7.897 1.00 80.06 93 ARG A C 1
ATOM 679 O O . ARG A 1 93 ? -5.350 19.447 7.283 1.00 80.06 93 ARG A O 1
ATOM 686 N N . VAL A 1 94 ? -4.659 17.309 7.290 1.00 77.44 94 VAL A N 1
ATOM 687 C CA . VAL A 1 94 ? -4.584 17.161 5.825 1.00 77.44 94 VAL A CA 1
ATOM 688 C C . VAL A 1 94 ? -5.917 16.788 5.169 1.00 77.44 94 VAL A C 1
ATOM 690 O O . VAL A 1 94 ? -5.980 16.723 3.948 1.00 77.44 94 VAL A O 1
ATOM 693 N N . GLY A 1 95 ? -6.991 16.612 5.949 1.00 64.69 95 GLY A N 1
ATOM 694 C CA . GLY A 1 95 ? -8.323 16.309 5.425 1.00 64.69 95 GLY A CA 1
ATOM 695 C C . GLY A 1 95 ? -8.419 14.879 4.889 1.00 64.69 95 GLY A C 1
ATOM 696 O O . GLY A 1 95 ? -8.085 14.586 3.747 1.00 64.69 95 GLY A O 1
ATOM 697 N N . GLY A 1 96 ? -8.9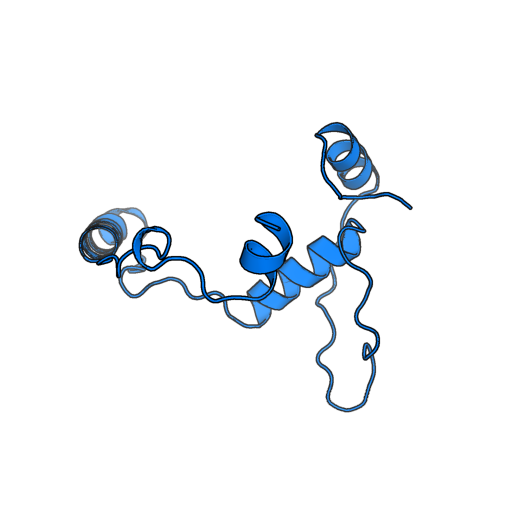19 13.973 5.723 1.00 62.72 96 GLY A N 1
ATOM 698 C CA . GLY A 1 96 ? -9.138 12.567 5.395 1.00 62.72 96 GLY A CA 1
ATOM 699 C C . GLY A 1 96 ? -9.891 11.877 6.528 1.00 62.72 96 GLY A C 1
ATOM 700 O O . GLY A 1 96 ? -10.025 12.431 7.616 1.00 62.72 96 GLY A O 1
ATOM 701 N N . ARG A 1 97 ? -10.393 10.658 6.300 1.00 62.88 97 ARG A N 1
ATOM 702 C CA . ARG A 1 97 ? -11.117 9.866 7.320 1.00 62.88 97 ARG A CA 1
ATOM 703 C C . ARG A 1 97 ? -10.180 9.262 8.392 1.00 62.88 97 ARG A C 1
ATOM 705 O O . ARG A 1 97 ? -10.470 8.194 8.911 1.00 62.88 97 ARG A O 1
ATOM 712 N N . GLY A 1 98 ? -9.038 9.895 8.672 1.00 53.31 98 GLY A N 1
ATOM 713 C CA . GLY A 1 98 ? -8.048 9.450 9.656 1.00 53.31 98 GLY A CA 1
ATOM 714 C C . GLY A 1 98 ? -8.075 10.325 10.910 1.00 53.31 98 GLY A C 1
ATOM 715 O O . GLY A 1 98 ? -7.749 11.505 10.816 1.00 53.31 98 GLY A O 1
ATOM 716 N N . ALA A 1 99 ? -8.432 9.693 12.036 1.00 55.75 99 ALA A N 1
ATOM 717 C CA . ALA A 1 99 ? -8.493 10.126 13.441 1.00 55.75 99 ALA A CA 1
ATOM 718 C C . ALA A 1 99 ? -9.631 11.068 13.900 1.00 55.75 99 ALA A C 1
ATOM 720 O O . ALA A 1 99 ? -9.405 12.089 14.544 1.00 55.75 99 ALA A O 1
ATOM 721 N N . LEU A 1 100 ? -10.885 10.639 13.724 1.00 51.38 100 LEU A N 1
ATOM 722 C CA . LEU A 1 100 ? -11.810 10.773 14.854 1.00 51.38 100 LEU A CA 1
ATOM 723 C C . LEU A 1 100 ? -11.435 9.708 15.899 1.00 51.38 100 LEU A C 1
ATOM 725 O O . LEU A 1 100 ? -11.385 8.526 15.561 1.00 51.38 100 LEU A O 1
ATOM 729 N N . VAL A 1 101 ? -11.269 10.181 17.141 1.00 48.47 101 VAL A N 1
ATOM 730 C CA . VAL A 1 101 ? -11.011 9.477 18.419 1.00 48.47 101 VAL A CA 1
ATOM 731 C C . VAL A 1 101 ? -9.543 9.200 18.751 1.00 48.47 101 VAL A C 1
ATOM 733 O O . VAL A 1 101 ? -8.914 8.314 18.137 1.00 48.47 101 VAL A O 1
#

Sequence (101 aa):
MPLYHFATTALPADTIAPEMSDSNAATALKSDARFTHQDLSAGACVDEEIMGRYIAYLVGIGFMPSPTAAGASGAKNLPDIKISPEQKIALLRVGGRGALV